Protein AF-A0A533W6L0-F1 (afdb_monomer_lite)

pLDDT: mean 90.24, std 9.94, range [37.12, 98.38]

Secondary structure (DSSP, 8-state):
----GGG----HHHHHHHHHH-S-EEEEEE-SSSPEEEEEE-EEEETTEEEE---S-SHHHHHHHH--EEEEEEEEEEEEE-GGGT-SS-GGG-EEEEEEEEEEEE------HHHHHHHHHHHHHHH-TT--S--HHHHHHHHHHHHH-HHHHHHHHHHTTEEE-TTS-EEES-----

Foldseek 3Di:
DPDDPVQDDPDPVVVQVVQLPAQWKWKWFAFPVRDIDIDIFQWHCDPNDIDTDDDPDDRRVVRLVVPQKMKMKDKDWDAWAQQCVPPNPDRVSTDTDMDMDMDIDGDDDDPDPQVVQVGVVRSCVSPVVVDPDDRPLQVVLVVQCVVPNDVRSVVVCVVSCWDQDPVRHIDRNDDPDD

Radius of gyration: 21.85 Å; chains: 1; bounding box: 46×29×72 Å

Sequence (178 aa):
MQLVKKYEIQSKQKIINFLNSQSAGRVASIDKDGCPQVIPMNFVYAHDAIYMHSHPFGEKLDNIRRNPNVGFEVDQHICFLPSYYFHPTDASQADTLYISVVIKGKAQIVDDSEEKAKALNALMEKYQKEGRYEAYRLKMAKNIIEREGLENARPVLAIMCVEVASDGSLKITEDPVM

Structure (mmCIF, N/CA/C/O backbone):
data_AF-A0A533W6L0-F1
#
_entry.id   AF-A0A533W6L0-F1
#
loop_
_atom_site.group_PDB
_atom_site.id
_atom_site.type_symbol
_atom_site.label_atom_id
_atom_site.label_alt_id
_atom_site.label_comp_id
_atom_site.label_asym_id
_atom_site.label_entity_id
_atom_site.label_seq_id
_atom_site.pdbx_PDB_ins_code
_atom_site.Cartn_x
_atom_site.Cartn_y
_atom_site.Cartn_z
_atom_site.occupancy
_atom_site.B_iso_or_equiv
_atom_site.auth_seq_id
_atom_site.auth_comp_id
_atom_site.auth_asym_id
_atom_site.auth_atom_id
_atom_site.pdbx_PDB_model_num
ATOM 1 N N . MET A 1 1 ? 3.630 -7.830 -19.883 1.00 49.72 1 MET A N 1
ATOM 2 C CA . MET A 1 1 ? 5.017 -8.019 -19.414 1.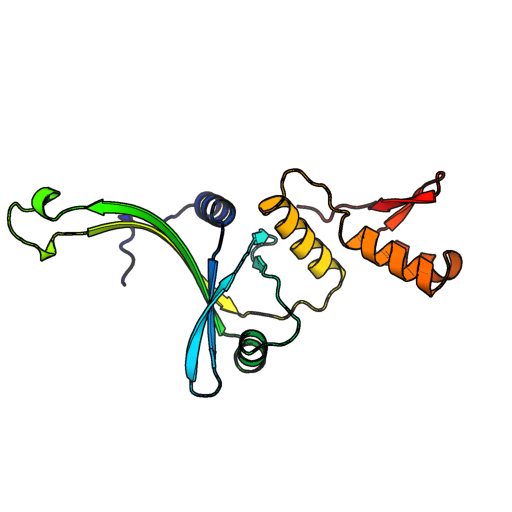00 49.72 1 MET A CA 1
ATOM 3 C C . MET A 1 1 ? 5.143 -9.424 -18.851 1.00 49.72 1 MET A C 1
ATOM 5 O O . MET A 1 1 ? 4.505 -9.719 -17.849 1.00 49.72 1 MET A O 1
ATOM 9 N N . GLN A 1 2 ? 5.865 -10.315 -19.529 1.00 53.81 2 GLN A N 1
ATOM 10 C CA . GLN A 1 2 ? 6.213 -11.613 -18.952 1.00 53.81 2 GLN A CA 1
ATOM 11 C C . GLN A 1 2 ? 7.419 -11.382 -18.040 1.00 53.81 2 GLN A C 1
ATOM 13 O O . GLN A 1 2 ? 8.466 -10.949 -18.515 1.00 53.81 2 GLN A O 1
ATOM 18 N N . LEU A 1 3 ? 7.263 -11.604 -16.733 1.00 65.88 3 LEU A N 1
ATOM 19 C CA . LEU A 1 3 ? 8.388 -11.526 -15.804 1.00 65.88 3 LEU A CA 1
ATOM 20 C C . LEU A 1 3 ? 9.356 -12.660 -16.146 1.00 65.88 3 LEU A C 1
ATOM 22 O O . LEU A 1 3 ? 9.026 -13.841 -16.037 1.00 65.88 3 LEU A O 1
ATOM 26 N N . VAL A 1 4 ? 10.547 -12.304 -16.617 1.00 80.31 4 VAL A N 1
ATOM 27 C CA . VAL A 1 4 ? 11.619 -13.279 -16.802 1.00 80.31 4 VAL A CA 1
ATOM 28 C C . VAL A 1 4 ? 12.128 -13.632 -15.407 1.00 80.31 4 VAL A C 1
ATOM 30 O O . VAL A 1 4 ? 12.557 -12.735 -14.687 1.00 80.31 4 VAL A O 1
ATOM 33 N N . LYS A 1 5 ? 12.121 -14.920 -15.031 1.00 81.00 5 LYS A N 1
ATOM 34 C CA . LYS A 1 5 ? 12.494 -15.397 -13.677 1.00 81.00 5 LYS A CA 1
ATOM 35 C C . LYS A 1 5 ? 13.793 -14.796 -13.123 1.00 81.00 5 LYS A C 1
ATOM 37 O O . LYS A 1 5 ? 13.930 -14.642 -11.916 1.00 81.00 5 LYS A O 1
ATOM 42 N N . LYS A 1 6 ? 14.746 -14.459 -13.998 1.00 86.94 6 LYS A N 1
ATOM 43 C CA . LYS A 1 6 ? 16.034 -13.854 -13.625 1.00 86.94 6 LYS A CA 1
ATOM 44 C C . LYS A 1 6 ? 15.916 -12.454 -12.997 1.00 86.94 6 LYS A C 1
ATOM 46 O O . LYS A 1 6 ? 16.841 -12.038 -12.316 1.00 86.94 6 LYS A O 1
ATOM 51 N N . TYR A 1 7 ? 14.809 -11.745 -13.227 1.00 86.50 7 TYR A N 1
ATOM 52 C CA . TYR A 1 7 ? 14.544 -10.399 -12.702 1.00 86.50 7 TYR A CA 1
ATOM 53 C C . TYR A 1 7 ? 13.486 -10.383 -11.588 1.00 86.50 7 TYR A C 1
ATOM 55 O O . TYR A 1 7 ? 13.093 -9.319 -11.120 1.00 86.50 7 TYR A O 1
ATOM 63 N N . GLU A 1 8 ? 13.002 -11.551 -11.162 1.00 91.25 8 GLU A N 1
ATOM 64 C CA . GLU A 1 8 ? 11.970 -11.657 -10.135 1.00 91.25 8 GLU A CA 1
ATOM 65 C C . GLU A 1 8 ? 12.578 -11.604 -8.725 1.00 91.25 8 GLU A C 1
ATOM 67 O O . GLU A 1 8 ? 13.546 -12.303 -8.412 1.00 91.25 8 GLU A O 1
ATOM 72 N N . ILE A 1 9 ? 11.984 -10.800 -7.840 1.00 92.06 9 ILE A N 1
ATOM 73 C CA . ILE A 1 9 ? 12.349 -10.786 -6.421 1.00 92.06 9 ILE A CA 1
ATOM 74 C C . ILE A 1 9 ? 11.734 -12.026 -5.762 1.00 92.06 9 ILE A C 1
ATOM 76 O O . ILE A 1 9 ? 10.556 -12.040 -5.432 1.00 92.06 9 ILE A O 1
ATOM 80 N N . GLN A 1 10 ? 12.533 -13.069 -5.538 1.00 90.62 10 GLN A N 1
ATOM 81 C CA . GLN A 1 10 ? 12.028 -14.340 -4.989 1.00 90.62 10 GLN A CA 1
ATOM 82 C C . GLN A 1 10 ? 11.818 -14.328 -3.465 1.00 90.62 10 GLN A C 1
ATOM 84 O O . GLN A 1 10 ? 11.085 -15.147 -2.918 1.00 90.62 10 GLN A O 1
ATOM 89 N N . SER A 1 11 ? 12.487 -13.424 -2.747 1.00 95.31 11 SER A N 1
ATOM 90 C CA . SER A 1 11 ? 12.431 -13.379 -1.283 1.00 95.31 11 SER A CA 1
ATOM 91 C C . SER A 1 11 ? 11.278 -12.500 -0.804 1.00 95.31 11 SER A C 1
ATOM 93 O O . SER A 1 11 ? 11.327 -11.283 -0.990 1.00 95.31 11 SER A O 1
ATOM 95 N N . LYS A 1 12 ? 10.304 -13.094 -0.094 1.00 93.31 12 LYS A N 1
ATOM 96 C CA . LYS A 1 12 ? 9.212 -12.358 0.577 1.00 93.31 12 LYS A CA 1
ATOM 97 C C . LYS A 1 12 ? 9.761 -11.236 1.464 1.00 93.31 12 LYS A C 1
ATOM 99 O O . LYS A 1 12 ? 9.278 -10.114 1.391 1.00 93.31 12 LYS A O 1
ATOM 104 N N . GLN A 1 13 ? 10.831 -11.492 2.220 1.00 95.12 13 GLN A N 1
ATOM 105 C CA . GLN A 1 13 ? 11.445 -10.469 3.070 1.00 95.12 13 GLN A CA 1
ATOM 106 C C . GLN A 1 13 ? 11.999 -9.286 2.264 1.00 95.12 13 GLN A C 1
ATOM 108 O O . GLN A 1 13 ? 11.829 -8.141 2.670 1.00 95.12 13 GLN A O 1
ATOM 113 N N . LYS A 1 14 ? 12.631 -9.530 1.106 1.00 95.94 14 LYS A N 1
ATOM 114 C CA . LYS A 1 14 ? 13.105 -8.439 0.235 1.00 95.94 14 LYS A CA 1
ATOM 115 C C . LYS A 1 14 ? 11.944 -7.617 -0.327 1.00 95.94 14 LYS A C 1
ATOM 117 O O . LYS A 1 14 ? 12.064 -6.399 -0.395 1.00 95.94 14 LYS A O 1
ATOM 122 N N . ILE A 1 15 ? 10.831 -8.266 -0.678 1.00 96.56 15 ILE A N 1
ATOM 123 C CA . ILE A 1 15 ? 9.602 -7.590 -1.118 1.00 96.56 15 ILE A CA 1
ATOM 124 C C . ILE A 1 15 ? 9.057 -6.697 0.003 1.00 96.56 15 ILE A C 1
ATOM 126 O O . ILE A 1 15 ? 8.801 -5.522 -0.234 1.00 96.56 15 ILE A O 1
ATOM 130 N N . ILE A 1 16 ? 8.939 -7.221 1.228 1.00 95.31 16 ILE A N 1
ATOM 131 C CA . ILE A 1 16 ? 8.454 -6.468 2.397 1.00 95.31 16 ILE A CA 1
ATOM 132 C C . ILE A 1 16 ? 9.369 -5.280 2.704 1.00 95.31 16 ILE A C 1
ATOM 134 O O . ILE A 1 16 ? 8.893 -4.163 2.891 1.00 95.31 16 ILE A O 1
ATOM 138 N N . ASN A 1 17 ? 10.686 -5.496 2.707 1.00 95.00 17 ASN A N 1
ATOM 139 C CA . ASN A 1 17 ? 11.655 -4.430 2.950 1.00 95.00 17 ASN A CA 1
ATOM 140 C C . ASN A 1 17 ? 11.540 -3.323 1.897 1.00 95.00 17 ASN A C 1
ATOM 142 O O . ASN A 1 17 ? 11.576 -2.147 2.248 1.00 95.00 17 ASN A O 1
ATOM 146 N N . PHE A 1 18 ? 11.361 -3.694 0.626 1.00 96.88 18 PHE A N 1
ATOM 147 C CA . PHE A 1 18 ? 11.146 -2.735 -0.451 1.00 96.88 18 PHE A CA 1
ATOM 148 C C . PHE A 1 18 ? 9.825 -1.976 -0.276 1.00 96.88 18 PHE A C 1
ATOM 150 O O . PHE A 1 18 ? 9.823 -0.753 -0.285 1.00 96.88 18 PHE A O 1
ATOM 157 N N . LEU A 1 19 ? 8.708 -2.668 -0.030 1.00 96.94 19 LEU A N 1
ATOM 158 C CA . LEU A 1 19 ? 7.407 -2.041 0.247 1.00 96.94 19 LEU A CA 1
ATOM 159 C C . LEU A 1 19 ? 7.501 -1.003 1.379 1.00 96.94 19 LEU A C 1
ATOM 161 O O . LEU A 1 19 ? 6.981 0.108 1.269 1.00 96.94 19 LEU A O 1
ATOM 165 N N . ASN A 1 20 ? 8.199 -1.340 2.461 1.00 91.62 20 ASN A N 1
ATOM 166 C CA . ASN A 1 20 ? 8.326 -0.458 3.616 1.00 91.62 20 ASN A CA 1
ATOM 167 C C . ASN A 1 20 ? 9.362 0.662 3.428 1.00 91.62 20 ASN A C 1
ATOM 169 O O . ASN A 1 20 ? 9.296 1.653 4.155 1.00 91.62 20 ASN A O 1
ATOM 173 N N . SER A 1 21 ? 10.258 0.572 2.437 1.00 94.00 21 SER A N 1
ATOM 174 C CA . SER A 1 21 ? 11.181 1.661 2.090 1.00 94.00 21 SER A CA 1
ATOM 175 C C . SER A 1 21 ? 10.568 2.719 1.172 1.00 94.00 21 SER A C 1
ATOM 177 O O . SER A 1 21 ? 11.075 3.838 1.133 1.00 94.00 21 SER A O 1
ATOM 179 N N . GLN A 1 22 ? 9.501 2.396 0.432 1.00 97.38 22 GLN A N 1
ATOM 180 C CA . GLN A 1 22 ? 8.894 3.336 -0.513 1.00 97.38 22 GLN A CA 1
ATOM 181 C C . GLN A 1 22 ? 7.886 4.276 0.157 1.00 97.38 22 GLN A C 1
ATOM 183 O O . GLN A 1 22 ? 7.092 3.871 1.011 1.00 97.38 22 GLN A O 1
ATOM 188 N N . SER A 1 23 ? 7.903 5.545 -0.253 1.00 93.69 23 SER A N 1
ATOM 189 C CA . SER A 1 23 ? 7.106 6.615 0.357 1.00 93.69 23 SER A CA 1
ATOM 190 C C . SER A 1 23 ? 5.640 6.596 -0.065 1.00 93.69 23 SER A C 1
ATOM 192 O O . SER A 1 23 ? 4.773 6.887 0.748 1.00 93.69 23 SER A O 1
ATOM 194 N N . ALA A 1 24 ? 5.324 6.223 -1.297 1.00 96.50 24 ALA A N 1
ATOM 195 C CA . ALA A 1 24 ? 3.955 6.156 -1.788 1.00 96.50 24 ALA A CA 1
ATOM 196 C C . ALA A 1 24 ? 3.795 4.944 -2.696 1.00 96.50 24 ALA A C 1
ATOM 198 O O . ALA A 1 24 ? 4.757 4.508 -3.315 1.00 96.50 24 ALA A O 1
ATOM 199 N N . GLY A 1 25 ? 2.583 4.407 -2.763 1.00 97.88 25 GLY A N 1
ATOM 200 C CA . GLY A 1 25 ? 2.211 3.352 -3.696 1.00 97.88 25 GLY A CA 1
ATOM 201 C C . GLY A 1 25 ? 0.946 3.743 -4.444 1.00 97.88 25 GLY A C 1
ATOM 202 O O . GLY A 1 25 ? 0.244 4.672 -4.048 1.00 97.88 25 GLY A O 1
ATOM 203 N N . ARG A 1 26 ? 0.653 3.059 -5.542 1.00 98.31 26 ARG A N 1
ATOM 204 C CA . ARG A 1 26 ? -0.461 3.369 -6.436 1.00 98.31 26 ARG A CA 1
ATOM 205 C C . ARG A 1 26 ? -1.493 2.264 -6.352 1.00 98.31 26 ARG A C 1
ATOM 207 O O . ARG A 1 26 ? -1.197 1.113 -6.656 1.00 98.31 26 ARG A O 1
ATOM 214 N N . VAL A 1 27 ? -2.709 2.613 -5.948 1.00 98.00 27 VAL A N 1
ATOM 215 C CA . VAL A 1 27 ? -3.848 1.692 -5.991 1.00 98.00 27 VAL A CA 1
ATOM 216 C C . VAL A 1 27 ? -4.644 1.930 -7.264 1.00 98.00 27 VAL A C 1
ATOM 218 O O . VAL A 1 27 ? -5.024 3.060 -7.566 1.00 98.00 27 VAL A O 1
ATOM 221 N N . ALA A 1 28 ? -4.882 0.856 -8.005 1.00 98.31 28 ALA A N 1
ATOM 222 C CA . ALA A 1 28 ? -5.746 0.810 -9.166 1.00 98.31 28 ALA A CA 1
ATOM 223 C C . ALA A 1 28 ? -7.094 0.196 -8.768 1.00 98.31 28 ALA A C 1
ATOM 225 O O . ALA A 1 28 ? -7.145 -0.940 -8.296 1.00 98.31 28 ALA A O 1
ATOM 226 N N . SER A 1 29 ? -8.177 0.937 -8.979 1.00 97.88 29 SER A N 1
ATOM 227 C CA . SER A 1 29 ? -9.565 0.480 -8.825 1.00 97.88 29 SER A CA 1
ATOM 228 C C . SER A 1 29 ? -10.317 0.649 -10.145 1.00 97.88 29 SER A C 1
ATOM 230 O O . SER A 1 29 ? -9.820 1.330 -11.039 1.00 97.88 29 SER A O 1
ATOM 232 N N . ILE A 1 30 ? -11.484 0.022 -10.297 1.00 98.19 30 ILE A N 1
ATOM 233 C CA . ILE A 1 30 ? -12.282 0.111 -11.529 1.00 98.19 30 ILE A CA 1
ATOM 234 C C . ILE A 1 30 ? -13.521 0.970 -11.281 1.00 98.19 30 ILE A C 1
ATOM 236 O O . ILE A 1 30 ? -14.316 0.681 -10.378 1.00 98.19 30 ILE A O 1
ATOM 240 N N . ASP A 1 31 ? -13.689 2.018 -12.082 1.00 96.50 31 ASP A N 1
ATOM 241 C CA . ASP A 1 31 ? -14.829 2.922 -11.991 1.00 96.50 31 ASP A CA 1
ATOM 242 C C . ASP A 1 31 ? -16.142 2.274 -12.483 1.00 96.50 31 ASP A C 1
ATOM 244 O O . ASP A 1 31 ? -16.236 1.058 -12.683 1.00 96.50 31 ASP A O 1
ATOM 248 N N . LYS A 1 32 ? -17.225 3.054 -12.531 1.00 96.94 32 LYS A N 1
ATOM 249 C CA . LYS A 1 32 ? -18.559 2.550 -12.902 1.00 96.94 32 LYS A CA 1
ATOM 250 C C . LYS A 1 32 ? -18.683 2.232 -14.395 1.00 96.94 32 LYS A C 1
ATOM 252 O O . LYS A 1 32 ? -19.528 1.420 -14.755 1.00 96.94 32 LYS A O 1
ATOM 257 N N . ASP A 1 33 ? -17.842 2.851 -15.217 1.00 97.38 33 ASP A N 1
ATOM 258 C CA . ASP A 1 33 ? -17.835 2.733 -16.672 1.00 97.38 33 ASP A CA 1
ATOM 259 C C . ASP A 1 33 ? -16.788 1.698 -17.139 1.00 97.38 33 ASP A C 1
ATOM 261 O O . ASP A 1 33 ? -16.675 1.397 -18.326 1.00 97.38 33 ASP A O 1
ATOM 265 N N . GLY A 1 34 ? -16.052 1.098 -16.194 1.00 96.62 34 GLY A N 1
ATOM 266 C CA . GLY A 1 34 ? -15.031 0.084 -16.442 1.00 96.62 34 GLY A CA 1
ATOM 267 C C . GLY A 1 34 ? -13.626 0.656 -16.644 1.00 96.62 34 GLY A C 1
ATOM 268 O O . GLY A 1 34 ? -12.705 -0.105 -16.951 1.00 96.62 34 GLY A O 1
ATOM 269 N N . CYS A 1 35 ? -13.429 1.962 -16.457 1.00 97.38 35 CYS A N 1
ATOM 270 C CA . CYS A 1 35 ? -12.127 2.599 -16.587 1.00 97.38 35 CYS A CA 1
ATOM 271 C C . CYS A 1 35 ? -11.291 2.416 -15.306 1.00 97.38 35 CYS A C 1
ATOM 273 O O . CYS A 1 35 ? -11.809 2.493 -14.188 1.00 97.38 35 CYS A O 1
ATOM 275 N N . PRO A 1 36 ? -9.975 2.173 -15.435 1.00 96.88 36 PRO A N 1
ATOM 276 C CA . PRO A 1 36 ? -9.090 2.093 -14.286 1.00 96.88 36 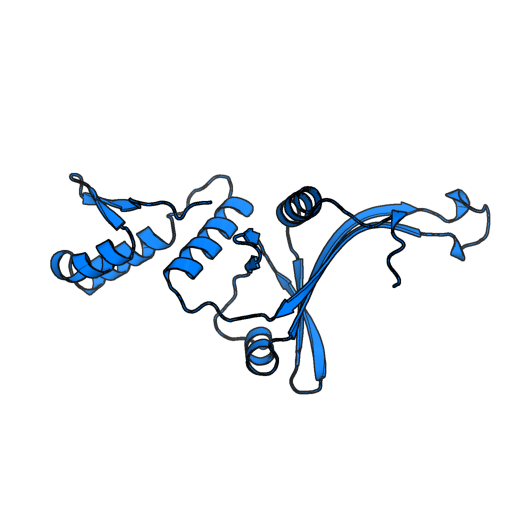PRO A CA 1
ATOM 277 C C . PRO A 1 36 ? -8.806 3.486 -13.714 1.00 96.88 36 PRO A C 1
ATOM 279 O O . PRO A 1 36 ? -8.311 4.372 -14.408 1.00 96.88 36 PRO A O 1
ATOM 282 N N . GLN A 1 37 ? -9.031 3.645 -12.414 1.00 96.75 37 GLN A N 1
ATOM 283 C CA . GLN A 1 37 ? -8.590 4.793 -11.634 1.00 96.75 37 GLN A CA 1
ATOM 284 C C . GLN A 1 37 ? -7.337 4.419 -10.839 1.00 96.75 37 GLN A C 1
ATOM 286 O O . GLN A 1 37 ? -7.390 3.510 -10.010 1.00 96.75 37 GLN A O 1
ATOM 291 N N . VAL A 1 38 ? -6.237 5.151 -11.043 1.00 97.88 38 VAL A N 1
ATOM 292 C CA . VAL A 1 38 ? -4.955 4.938 -10.351 1.00 97.88 38 VAL A CA 1
ATOM 293 C C . VAL A 1 38 ? -4.641 6.133 -9.455 1.00 97.88 38 VAL A C 1
ATOM 295 O O . VAL A 1 38 ? -4.498 7.249 -9.949 1.00 97.88 38 VAL A O 1
ATOM 298 N N . ILE A 1 39 ? -4.522 5.908 -8.144 1.00 96.31 39 ILE A N 1
ATOM 299 C CA . ILE A 1 39 ? -4.296 6.977 -7.158 1.00 96.31 39 ILE A CA 1
ATOM 300 C C . ILE A 1 39 ? -3.028 6.682 -6.345 1.00 96.31 39 ILE A C 1
ATOM 302 O O . ILE A 1 39 ? -2.945 5.606 -5.743 1.00 96.31 39 ILE A O 1
ATOM 306 N N . PRO A 1 40 ? -2.058 7.615 -6.277 1.00 96.88 40 PRO A N 1
ATOM 307 C CA . PRO A 1 40 ? -0.929 7.510 -5.363 1.00 96.88 40 PRO A CA 1
ATOM 308 C C . PRO A 1 40 ? -1.375 7.800 -3.925 1.00 96.88 40 PRO A C 1
ATOM 310 O O . PRO A 1 40 ? -2.080 8.774 -3.660 1.00 96.88 40 PRO A O 1
ATOM 313 N N . MET A 1 41 ? -0.957 6.959 -2.987 1.00 96.25 41 MET A N 1
ATOM 314 C CA . MET A 1 41 ? -1.317 7.057 -1.578 1.00 96.25 41 MET A CA 1
ATOM 315 C C . MET A 1 41 ? -0.165 6.631 -0.671 1.00 96.25 41 MET A C 1
ATOM 317 O O . MET A 1 41 ? 0.638 5.758 -1.012 1.00 96.25 41 MET A O 1
ATOM 321 N N . ASN A 1 42 ? -0.148 7.202 0.533 1.00 96.88 42 ASN A N 1
ATOM 322 C CA . ASN A 1 42 ? 0.606 6.628 1.638 1.00 96.88 42 ASN A CA 1
ATOM 323 C C . ASN A 1 42 ? 0.055 5.235 1.960 1.00 96.88 42 ASN A C 1
ATOM 325 O O . ASN A 1 42 ? -1.161 5.013 1.948 1.00 96.88 42 ASN A O 1
ATOM 329 N N . PHE A 1 43 ? 0.956 4.308 2.260 1.00 97.88 43 PHE A N 1
ATOM 330 C CA . PHE A 1 43 ? 0.621 2.921 2.539 1.00 97.88 43 PHE A CA 1
ATOM 331 C C . PHE A 1 43 ? 1.618 2.299 3.511 1.00 97.88 43 PHE A C 1
ATOM 333 O O . PHE A 1 43 ? 2.762 2.743 3.605 1.00 97.88 43 PHE A O 1
ATOM 340 N N . VAL A 1 44 ? 1.223 1.212 4.160 1.00 96.69 44 VAL A N 1
ATOM 341 C CA . VAL A 1 44 ? 2.125 0.344 4.924 1.00 96.69 44 VAL A CA 1
ATOM 342 C C . VAL A 1 44 ? 1.803 -1.113 4.614 1.00 96.69 44 VAL A C 1
ATOM 344 O O . VAL A 1 44 ? 0.637 -1.454 4.413 1.00 96.69 44 VAL A O 1
ATOM 347 N N . TYR A 1 45 ? 2.828 -1.962 4.539 1.00 96.56 45 TYR A N 1
ATOM 348 C CA . TYR A 1 45 ? 2.630 -3.408 4.547 1.00 96.56 45 TYR A CA 1
ATOM 349 C C . TYR A 1 45 ? 2.677 -3.893 5.996 1.00 96.56 45 TYR A C 1
ATOM 351 O O . TYR A 1 45 ? 3.726 -3.807 6.636 1.00 96.56 45 TYR A O 1
ATOM 359 N N . ALA A 1 46 ? 1.555 -4.392 6.505 1.00 92.12 46 ALA A N 1
ATOM 360 C CA . ALA A 1 46 ? 1.433 -4.955 7.847 1.0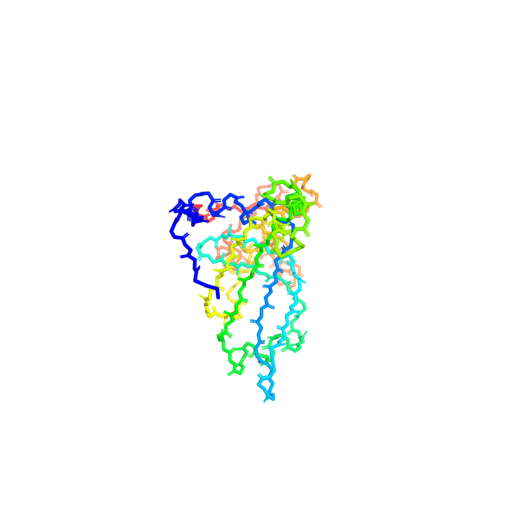0 92.12 46 ALA A CA 1
ATOM 361 C C . ALA A 1 46 ? 0.400 -6.089 7.827 1.00 92.12 46 ALA A C 1
ATOM 363 O O . ALA A 1 46 ? -0.499 -6.065 6.993 1.00 92.12 46 ALA A O 1
ATOM 364 N N . HIS A 1 47 ? 0.520 -7.078 8.717 1.00 88.94 47 HIS A N 1
ATOM 365 C CA . HIS A 1 47 ? -0.440 -8.192 8.835 1.00 88.94 47 HIS A CA 1
ATOM 366 C C . HIS A 1 47 ? -0.769 -8.881 7.491 1.00 88.94 47 HIS A C 1
ATOM 368 O O . HIS A 1 47 ? -1.919 -9.191 7.197 1.00 88.94 47 HIS A O 1
ATOM 374 N N . ASP A 1 48 ? 0.251 -9.072 6.644 1.00 91.56 48 ASP A N 1
ATOM 375 C CA . ASP A 1 48 ? 0.124 -9.636 5.292 1.00 91.56 48 ASP A CA 1
ATOM 376 C C . ASP A 1 48 ? -0.851 -8.893 4.346 1.00 91.56 48 ASP A C 1
ATOM 378 O O . ASP A 1 48 ? -1.298 -9.438 3.334 1.00 91.56 48 ASP A O 1
ATOM 382 N N . ALA A 1 49 ? -1.111 -7.612 4.617 1.00 96.00 49 ALA A N 1
ATOM 383 C CA . ALA A 1 49 ? -1.950 -6.734 3.812 1.00 96.00 49 ALA A CA 1
ATOM 384 C C . ALA A 1 49 ? -1.289 -5.369 3.549 1.00 96.00 49 ALA A C 1
ATOM 386 O O . ALA A 1 49 ? -0.388 -4.920 4.260 1.00 96.00 49 ALA A O 1
ATOM 387 N N . ILE A 1 50 ? -1.766 -4.687 2.504 1.00 97.69 50 ILE A N 1
ATOM 388 C CA . ILE A 1 50 ? -1.461 -3.274 2.261 1.00 97.69 50 ILE A CA 1
ATOM 389 C C . ILE A 1 50 ? -2.562 -2.439 2.905 1.00 97.69 50 ILE A C 1
ATOM 391 O O . ILE A 1 50 ? -3.712 -2.479 2.467 1.00 97.69 50 ILE A O 1
ATOM 395 N N . TYR A 1 51 ? -2.194 -1.641 3.901 1.00 97.19 51 TYR A N 1
ATOM 396 C CA . TYR A 1 51 ? -3.090 -0.681 4.528 1.00 97.19 51 TYR A CA 1
ATOM 397 C C . TYR A 1 51 ? -2.892 0.710 3.941 1.00 97.19 51 TYR A C 1
ATOM 399 O O . TYR A 1 51 ? -1.766 1.170 3.747 1.00 97.19 51 TYR A O 1
ATOM 407 N N . MET A 1 52 ? -4.005 1.396 3.693 1.00 96.19 52 MET A N 1
ATOM 408 C CA . MET A 1 52 ? -4.053 2.781 3.231 1.00 96.19 52 MET A CA 1
ATOM 409 C C . MET A 1 52 ? -5.117 3.537 4.013 1.00 96.19 52 MET A C 1
ATOM 411 O O . MET A 1 52 ? -6.154 2.974 4.362 1.00 96.19 52 MET A O 1
ATOM 415 N N . HIS A 1 53 ? -4.901 4.832 4.222 1.00 93.81 53 HIS A N 1
ATOM 416 C CA . HIS A 1 53 ? -5.874 5.701 4.872 1.00 93.81 53 HIS A CA 1
ATOM 417 C C . HIS A 1 53 ? -6.343 6.811 3.927 1.00 93.81 53 HIS A C 1
ATOM 419 O O . HIS A 1 53 ? -5.551 7.387 3.184 1.00 93.81 53 HIS A O 1
ATOM 425 N N . SER A 1 54 ? -7.640 7.117 3.945 1.00 90.62 54 SER A N 1
ATOM 426 C CA . SER A 1 54 ? -8.229 8.236 3.208 1.00 90.62 54 SER A CA 1
ATOM 427 C C . SER A 1 54 ? -9.454 8.792 3.916 1.00 90.62 54 SER A C 1
ATOM 429 O O . SER A 1 54 ? -9.973 8.195 4.858 1.00 90.62 54 SER A O 1
ATOM 431 N N . HIS A 1 55 ? -9.972 9.890 3.368 1.00 89.06 55 HIS A N 1
ATOM 432 C CA . HIS A 1 55 ? -11.315 10.368 3.663 1.00 89.06 55 HIS A CA 1
ATOM 433 C C . HIS A 1 55 ? -12.362 9.239 3.478 1.00 89.06 55 HIS A C 1
ATOM 435 O O . HIS A 1 55 ? -12.190 8.405 2.579 1.00 89.06 55 HIS A O 1
ATOM 441 N N . PRO A 1 56 ? -13.439 9.194 4.291 1.00 87.38 56 PRO A N 1
ATOM 442 C CA . PRO A 1 56 ? -14.477 8.148 4.238 1.00 87.38 56 PRO A CA 1
ATOM 443 C C . PRO A 1 56 ? -15.382 8.194 2.995 1.00 87.38 56 PRO A C 1
ATOM 445 O O . PRO A 1 56 ? -16.196 7.294 2.779 1.00 87.38 56 PRO A O 1
ATOM 448 N N . PHE A 1 57 ? -15.229 9.226 2.165 1.00 89.38 57 PHE A N 1
ATOM 449 C CA . PHE A 1 57 ? -15.963 9.416 0.918 1.00 89.38 57 PHE A CA 1
ATOM 450 C C . PHE A 1 57 ? -14.987 9.699 -0.218 1.00 89.38 57 PHE A C 1
ATOM 452 O O . PHE A 1 57 ? -13.973 10.369 -0.007 1.00 89.38 57 PHE A O 1
ATOM 459 N N . GLY A 1 58 ? -15.313 9.210 -1.411 1.00 92.25 58 GLY A N 1
ATOM 460 C CA . GLY A 1 58 ? -14.535 9.429 -2.621 1.00 92.25 58 GLY A CA 1
ATOM 461 C C . GLY A 1 58 ? -14.669 8.269 -3.598 1.00 92.25 58 GLY A C 1
ATOM 462 O O . GLY A 1 58 ? -14.952 7.137 -3.203 1.00 92.25 58 GLY A O 1
ATOM 463 N N . GLU A 1 59 ? -14.391 8.560 -4.865 1.00 94.50 59 GLU A N 1
ATOM 464 C CA . GLU A 1 59 ? -14.571 7.639 -5.988 1.00 94.50 59 GLU A CA 1
ATOM 465 C C . GLU A 1 59 ? -13.893 6.281 -5.765 1.00 94.50 59 GLU A C 1
ATOM 467 O O . GLU A 1 59 ? -14.518 5.248 -5.965 1.00 94.50 59 GLU A O 1
ATOM 472 N N . LYS A 1 60 ? -12.668 6.256 -5.220 1.00 94.56 60 LYS A N 1
ATOM 473 C CA . LYS A 1 60 ? -11.962 5.015 -4.855 1.00 94.56 60 LYS A CA 1
ATOM 474 C C . LYS A 1 60 ? -12.811 4.078 -3.990 1.00 94.56 60 LYS A C 1
ATOM 476 O O . LYS A 1 60 ? -12.814 2.871 -4.209 1.00 94.56 60 LYS A O 1
ATOM 481 N N . LEU A 1 61 ? -13.492 4.610 -2.974 1.00 95.31 61 LEU A N 1
ATOM 482 C CA . LEU A 1 61 ? -14.304 3.790 -2.073 1.00 95.31 61 LEU A CA 1
ATOM 483 C C . LEU A 1 61 ? -15.569 3.301 -2.773 1.00 95.31 61 LEU A C 1
ATOM 485 O O . LEU A 1 61 ? -15.952 2.150 -2.589 1.00 95.31 61 LEU A O 1
ATOM 489 N N . ASP A 1 62 ? -16.175 4.131 -3.618 1.00 96.62 62 ASP A N 1
ATOM 490 C CA . ASP A 1 62 ? -17.324 3.726 -4.432 1.00 96.62 62 ASP A CA 1
ATOM 491 C C . ASP A 1 62 ? -16.930 2.655 -5.457 1.00 96.62 62 ASP A C 1
ATOM 493 O O . ASP A 1 62 ? -17.690 1.717 -5.709 1.00 96.62 62 ASP A O 1
ATOM 497 N N . ASN A 1 63 ? -15.710 2.743 -5.988 1.00 97.25 63 ASN A N 1
ATOM 498 C CA . ASN A 1 63 ? -15.105 1.744 -6.857 1.00 97.25 63 ASN A CA 1
ATOM 499 C C . ASN A 1 63 ? -14.903 0.420 -6.131 1.00 97.25 63 ASN A C 1
ATOM 501 O O . ASN A 1 63 ? -15.396 -0.600 -6.603 1.00 97.25 63 ASN A O 1
ATOM 505 N N . ILE A 1 64 ? -14.281 0.439 -4.950 1.00 96.75 64 ILE A N 1
ATOM 506 C CA . ILE A 1 64 ? -14.045 -0.762 -4.133 1.00 96.75 64 ILE A CA 1
ATOM 507 C C . ILE A 1 64 ? -15.361 -1.427 -3.706 1.00 96.75 64 ILE A C 1
ATOM 509 O O . ILE A 1 64 ? -15.472 -2.650 -3.765 1.00 96.75 64 ILE A O 1
ATOM 513 N N . ARG A 1 65 ? -16.377 -0.643 -3.313 1.00 96.19 65 ARG A N 1
ATOM 514 C CA . ARG A 1 65 ? -17.703 -1.168 -2.928 1.00 96.19 65 ARG A CA 1
ATOM 515 C C . ARG A 1 65 ? -18.388 -1.910 -4.074 1.00 96.19 65 ARG A C 1
ATOM 517 O O . ARG A 1 65 ? -19.048 -2.916 -3.838 1.00 96.19 65 ARG A O 1
ATOM 524 N N . ARG A 1 66 ? -18.245 -1.416 -5.306 1.00 97.00 66 ARG A N 1
ATOM 525 C CA . ARG A 1 66 ? -18.826 -2.034 -6.507 1.00 97.00 66 ARG A CA 1
ATOM 526 C C . ARG A 1 66 ? -17.991 -3.204 -7.020 1.00 97.00 66 ARG A C 1
ATOM 528 O O . ARG A 1 66 ? -18.548 -4.213 -7.441 1.00 97.00 66 ARG A O 1
ATOM 535 N N . ASN A 1 67 ? -16.669 -3.062 -7.021 1.00 97.50 67 ASN A N 1
ATOM 536 C CA . ASN A 1 67 ? -15.725 -4.061 -7.492 1.00 97.50 67 ASN A CA 1
ATOM 537 C C . ASN A 1 67 ? -14.494 -4.088 -6.570 1.00 97.50 67 ASN A C 1
ATOM 539 O O . ASN A 1 67 ? -13.632 -3.214 -6.673 1.00 97.50 67 ASN A O 1
ATOM 543 N N . PRO A 1 68 ? -14.361 -5.109 -5.706 1.00 97.56 68 PRO A N 1
ATOM 544 C CA . PRO A 1 68 ? -13.254 -5.170 -4.763 1.00 97.56 68 PRO A CA 1
ATOM 545 C C . PRO A 1 68 ? -11.924 -5.527 -5.433 1.00 97.56 68 PRO A C 1
ATOM 547 O O . PRO A 1 68 ? -10.891 -5.438 -4.777 1.00 97.56 68 PRO A O 1
ATOM 550 N N . ASN A 1 69 ? -11.908 -5.956 -6.700 1.00 98.19 69 ASN A N 1
ATOM 551 C CA . ASN A 1 69 ? -10.666 -6.312 -7.379 1.00 98.19 69 ASN A CA 1
ATOM 552 C C . ASN A 1 69 ? -9.829 -5.055 -7.632 1.00 98.19 69 ASN A C 1
ATOM 554 O O . ASN A 1 69 ? -10.238 -4.162 -8.375 1.00 98.19 69 ASN A O 1
ATOM 558 N N . VAL A 1 70 ? -8.638 -5.021 -7.038 1.00 98.19 70 VAL A N 1
ATOM 559 C CA . VAL A 1 70 ? -7.703 -3.902 -7.140 1.00 98.19 70 VAL A CA 1
ATOM 560 C C . VAL A 1 70 ? -6.317 -4.375 -7.560 1.00 98.19 70 VAL A C 1
ATOM 562 O O . VAL A 1 70 ? -5.903 -5.511 -7.303 1.00 98.19 70 VAL A O 1
ATOM 565 N N . GLY A 1 71 ? -5.588 -3.470 -8.202 1.00 98.19 71 GLY A N 1
ATOM 566 C CA . GLY A 1 71 ? -4.142 -3.559 -8.349 1.00 98.19 71 GLY A CA 1
ATOM 567 C C . GLY A 1 71 ? -3.464 -2.640 -7.342 1.00 98.19 71 GLY A C 1
ATOM 568 O O . GLY A 1 71 ? -3.977 -1.569 -7.035 1.00 98.19 71 GLY A O 1
ATOM 569 N N . PHE A 1 72 ? -2.304 -3.036 -6.848 1.00 98.38 72 PHE A N 1
ATOM 570 C CA . PHE A 1 72 ? -1.403 -2.160 -6.122 1.00 98.38 72 PHE A CA 1
ATOM 571 C C . PHE A 1 72 ? -0.020 -2.243 -6.747 1.00 98.38 72 PHE A C 1
ATOM 573 O O . PHE A 1 72 ? 0.434 -3.320 -7.131 1.00 98.38 72 PHE A O 1
ATOM 580 N N . GLU A 1 73 ? 0.639 -1.106 -6.862 1.00 98.06 73 GLU A N 1
ATOM 581 C CA . GLU A 1 73 ? 1.951 -0.996 -7.467 1.00 98.06 73 GLU A CA 1
ATOM 582 C C . GLU A 1 73 ? 2.818 -0.059 -6.632 1.00 98.06 73 GLU A C 1
ATOM 584 O O . GLU A 1 73 ? 2.346 0.946 -6.097 1.00 98.06 73 GLU A O 1
ATOM 589 N N . VAL A 1 74 ? 4.091 -0.411 -6.504 1.00 98.12 74 VAL A N 1
ATOM 590 C CA . VAL A 1 74 ? 5.104 0.524 -6.044 1.00 98.12 74 VAL A CA 1
ATOM 591 C C . VAL A 1 74 ? 6.416 0.274 -6.767 1.00 98.12 74 VAL A C 1
ATOM 593 O O . VAL A 1 74 ? 6.817 -0.880 -6.944 1.00 98.12 74 VAL A O 1
ATOM 596 N N . ASP A 1 75 ? 7.099 1.353 -7.126 1.00 97.06 75 ASP A N 1
ATOM 597 C CA . ASP A 1 75 ? 8.357 1.324 -7.850 1.00 97.06 75 ASP A CA 1
ATOM 598 C C . ASP A 1 75 ? 9.408 2.251 -7.242 1.00 97.06 75 ASP A C 1
ATOM 600 O O . ASP A 1 75 ? 9.125 3.146 -6.446 1.00 97.06 75 ASP A O 1
ATOM 604 N N . GLN A 1 76 ? 10.645 2.012 -7.660 1.00 96.62 76 GLN A N 1
ATOM 605 C CA . GLN A 1 76 ? 11.769 2.902 -7.473 1.00 96.62 76 GLN A CA 1
ATOM 606 C C . GLN A 1 76 ? 12.558 2.966 -8.778 1.00 96.62 76 GLN A C 1
ATOM 608 O O . GLN A 1 76 ? 13.157 1.974 -9.205 1.00 96.62 76 GLN A O 1
ATOM 613 N N . HIS A 1 77 ? 12.608 4.153 -9.375 1.00 95.12 77 HIS A N 1
ATOM 614 C CA . HIS A 1 77 ? 13.536 4.456 -10.456 1.00 95.12 77 HIS A CA 1
ATOM 615 C C . HIS A 1 77 ? 14.980 4.447 -9.932 1.00 95.12 77 HIS A C 1
ATOM 617 O O . HIS A 1 77 ? 15.295 5.123 -8.950 1.00 95.12 77 HIS A O 1
ATOM 623 N N . ILE A 1 78 ? 15.863 3.704 -10.600 1.00 94.62 78 ILE A N 1
ATOM 624 C CA . ILE A 1 78 ? 17.292 3.648 -10.275 1.00 94.62 78 ILE A CA 1
ATOM 625 C C . ILE A 1 78 ? 18.064 4.571 -11.215 1.00 94.62 78 ILE A C 1
ATOM 627 O O . ILE A 1 78 ? 18.662 5.546 -10.764 1.00 94.62 78 ILE A O 1
ATOM 631 N N . CYS A 1 79 ? 18.027 4.302 -12.520 1.00 94.69 79 CYS A N 1
ATOM 632 C CA . CYS A 1 79 ? 18.629 5.167 -13.528 1.00 94.69 79 CYS A CA 1
ATOM 633 C C . CYS A 1 79 ? 18.123 4.852 -14.940 1.00 94.69 79 CYS A C 1
ATOM 635 O O . CYS A 1 79 ? 17.707 3.732 -15.239 1.00 94.69 79 CYS A O 1
ATOM 637 N N . PHE A 1 80 ? 18.240 5.841 -15.823 1.00 94.56 80 PHE A N 1
ATOM 638 C CA . PHE A 1 80 ? 18.132 5.643 -17.262 1.00 94.56 80 PHE A CA 1
ATOM 639 C C . PHE A 1 80 ? 19.425 5.013 -17.795 1.00 94.56 80 PHE A C 1
ATOM 641 O O . PHE A 1 80 ? 20.522 5.450 -17.436 1.00 94.56 80 PHE A O 1
ATOM 648 N N . LEU A 1 81 ? 19.294 4.013 -18.661 1.00 94.00 81 LEU A N 1
ATOM 649 C CA . LEU A 1 81 ? 20.390 3.391 -19.393 1.00 94.00 81 LEU A CA 1
ATOM 650 C C . LEU A 1 81 ? 20.343 3.860 -20.849 1.00 94.00 81 LEU A C 1
ATOM 652 O O . LEU A 1 81 ? 19.486 3.415 -21.614 1.00 94.00 81 LEU A O 1
ATOM 656 N N . PRO A 1 82 ? 21.260 4.749 -21.262 1.00 94.94 82 PRO A N 1
ATOM 657 C CA . PRO A 1 82 ? 21.359 5.157 -22.653 1.00 94.94 82 PRO A CA 1
ATOM 658 C C . PRO A 1 82 ? 21.678 3.971 -23.563 1.00 94.94 82 PRO A C 1
ATOM 660 O O . PRO A 1 82 ? 22.448 3.083 -23.192 1.00 94.94 82 PRO A O 1
ATOM 663 N N . SER A 1 83 ? 21.158 4.003 -24.790 1.00 95.62 83 SER A N 1
ATOM 664 C CA . SER A 1 83 ? 21.334 2.911 -25.753 1.00 95.62 83 SER A CA 1
ATOM 665 C C . SER A 1 83 ? 22.795 2.557 -26.026 1.00 95.62 83 SER A C 1
ATOM 667 O O . SER A 1 83 ? 23.108 1.379 -26.175 1.00 95.62 83 SER A O 1
ATOM 669 N N . TYR A 1 84 ? 23.703 3.541 -26.014 1.00 92.50 84 TYR A N 1
ATOM 670 C CA . TYR A 1 84 ? 25.138 3.342 -26.254 1.00 92.50 84 TYR A CA 1
ATOM 671 C C . TYR A 1 84 ? 25.828 2.421 -25.242 1.00 92.50 84 TYR A C 1
ATOM 673 O O . TYR A 1 84 ? 26.947 1.984 -25.498 1.00 92.50 84 TYR A O 1
ATOM 681 N N . TYR A 1 85 ? 25.184 2.109 -24.113 1.00 91.12 85 TYR A N 1
ATOM 682 C CA . TYR A 1 85 ? 25.673 1.092 -23.187 1.00 91.12 85 TYR A CA 1
ATOM 683 C C . TYR A 1 85 ? 25.642 -0.316 -23.809 1.00 91.12 85 TYR A C 1
ATOM 685 O O . TYR A 1 85 ? 26.510 -1.136 -23.517 1.00 91.12 85 TYR A O 1
ATOM 693 N N . PHE A 1 86 ? 24.677 -0.585 -24.696 1.00 92.19 86 PHE A N 1
ATOM 694 C CA . PHE A 1 86 ? 24.508 -1.872 -25.379 1.00 92.19 86 PHE A CA 1
ATOM 695 C C . PHE A 1 86 ? 24.785 -1.796 -26.887 1.00 92.19 86 PHE A C 1
ATOM 697 O O . PHE A 1 86 ? 25.276 -2.764 -27.465 1.00 92.19 86 PHE A O 1
ATOM 704 N N . HIS A 1 87 ? 24.489 -0.663 -27.536 1.00 93.94 87 HIS A N 1
ATOM 705 C CA . HIS A 1 87 ? 24.713 -0.459 -28.967 1.00 93.94 87 HIS A CA 1
ATOM 706 C C . HIS A 1 87 ? 24.970 1.019 -29.320 1.00 93.94 87 HIS A C 1
ATOM 708 O O . HIS A 1 87 ? 24.162 1.875 -28.959 1.00 93.94 87 HIS A O 1
ATOM 714 N N . PRO A 1 88 ? 26.022 1.354 -30.095 1.00 92.38 88 PRO A N 1
ATOM 715 C CA . PRO A 1 88 ? 26.464 2.740 -30.304 1.00 92.38 88 PRO A CA 1
ATOM 716 C C . PRO A 1 88 ? 25.431 3.661 -30.974 1.00 92.38 88 PRO A C 1
ATOM 718 O O . PRO A 1 88 ? 25.518 4.876 -30.815 1.00 92.38 88 PRO A O 1
ATOM 721 N N . THR A 1 89 ? 24.474 3.115 -31.733 1.00 93.94 89 THR A N 1
ATOM 722 C CA . THR A 1 89 ? 23.518 3.909 -32.533 1.00 93.94 89 THR A CA 1
ATOM 723 C C . THR A 1 89 ? 22.066 3.421 -32.493 1.00 93.94 89 THR A C 1
ATOM 725 O O . THR A 1 89 ? 21.201 4.074 -33.071 1.00 93.94 89 THR A O 1
ATOM 728 N N . ASP A 1 90 ? 21.762 2.297 -31.834 1.00 94.31 90 ASP A N 1
ATOM 729 C CA . ASP A 1 90 ? 20.409 1.714 -31.879 1.00 94.31 90 ASP A CA 1
ATOM 730 C C . ASP A 1 90 ? 19.593 2.223 -30.693 1.00 94.31 90 ASP A C 1
ATOM 732 O O . ASP A 1 90 ? 19.734 1.740 -29.573 1.00 94.31 90 ASP A O 1
ATOM 736 N N . ALA A 1 91 ? 18.734 3.211 -30.938 1.00 92.44 91 ALA A N 1
ATOM 737 C CA . ALA A 1 91 ? 17.909 3.833 -29.906 1.00 92.44 91 ALA A CA 1
ATOM 738 C C . ALA A 1 91 ? 16.962 2.850 -29.192 1.00 92.44 91 ALA A C 1
ATOM 740 O O . ALA A 1 91 ? 16.570 3.122 -28.059 1.00 92.44 91 ALA A O 1
ATOM 741 N N . SER A 1 92 ? 16.625 1.707 -29.805 1.00 92.62 92 SER A N 1
ATOM 742 C CA . SER A 1 92 ? 15.748 0.704 -29.185 1.00 92.62 92 SER A CA 1
ATOM 743 C C . SER A 1 92 ? 16.389 -0.021 -27.997 1.00 92.62 92 SER A C 1
ATOM 745 O O . SER A 1 92 ? 15.680 -0.653 -27.219 1.00 92.62 92 SER A O 1
ATOM 747 N N . GLN A 1 93 ? 17.711 0.103 -27.831 1.00 92.94 93 GLN A N 1
ATOM 748 C CA . GLN A 1 93 ? 18.460 -0.479 -26.715 1.00 92.94 93 GLN A CA 1
ATOM 749 C C . GLN A 1 93 ? 18.510 0.423 -25.474 1.00 92.94 93 GLN A C 1
ATOM 751 O O . GLN A 1 93 ? 19.147 0.063 -24.485 1.00 92.94 93 GLN A O 1
ATOM 756 N N . ALA A 1 94 ? 17.911 1.618 -25.516 1.00 92.94 94 ALA A N 1
ATOM 757 C CA . ALA A 1 94 ? 17.771 2.433 -24.316 1.00 92.94 94 ALA A CA 1
ATOM 758 C C . ALA A 1 94 ? 16.794 1.759 -23.344 1.00 92.94 94 ALA A C 1
ATOM 760 O O . ALA A 1 94 ? 15.738 1.277 -23.751 1.00 92.94 94 ALA A O 1
ATOM 761 N N . ASP A 1 95 ? 17.137 1.747 -22.061 1.00 92.38 95 ASP A N 1
ATOM 762 C CA . ASP A 1 95 ? 16.361 1.060 -21.030 1.00 92.38 95 ASP A CA 1
ATOM 763 C C . ASP A 1 95 ? 16.324 1.889 -19.739 1.00 92.38 95 ASP A C 1
ATOM 765 O O . ASP A 1 95 ? 16.907 2.969 -19.638 1.00 92.38 95 ASP A O 1
ATOM 769 N N . THR A 1 96 ? 15.610 1.416 -18.728 1.00 92.69 96 THR A N 1
ATOM 770 C CA . THR A 1 96 ? 15.562 2.018 -17.398 1.00 92.69 96 THR A CA 1
ATOM 771 C C . THR A 1 96 ? 15.698 0.927 -16.355 1.00 92.69 96 THR A C 1
ATOM 773 O O . THR A 1 96 ? 14.925 -0.027 -16.321 1.00 92.69 96 THR A O 1
ATOM 776 N N . LEU A 1 97 ? 16.667 1.089 -15.458 1.00 92.25 97 LEU A N 1
ATOM 777 C CA . LEU A 1 97 ? 16.759 0.257 -14.270 1.00 92.25 97 LEU A CA 1
ATOM 778 C C . LEU A 1 97 ? 15.747 0.760 -13.248 1.00 92.25 97 LEU A C 1
ATOM 780 O O . LEU A 1 97 ? 15.786 1.915 -12.821 1.00 92.25 97 LEU A O 1
ATOM 784 N N . TYR A 1 98 ? 14.854 -0.130 -12.840 1.00 94.50 98 TYR A N 1
ATOM 785 C CA . TYR A 1 98 ? 13.890 0.113 -11.781 1.00 94.50 98 TYR A CA 1
ATOM 786 C C . TYR A 1 98 ? 13.673 -1.162 -10.969 1.00 94.50 98 TYR A C 1
ATOM 788 O O . TYR A 1 98 ? 13.996 -2.272 -11.397 1.00 94.50 98 TYR A O 1
ATOM 796 N N . ILE A 1 99 ? 13.120 -0.988 -9.777 1.00 95.50 99 ILE A N 1
ATOM 797 C CA . ILE A 1 99 ? 12.613 -2.075 -8.943 1.00 95.50 99 ILE A CA 1
ATOM 798 C C . ILE A 1 99 ? 11.125 -1.815 -8.767 1.00 95.50 99 ILE A C 1
ATOM 800 O O . ILE A 1 99 ? 10.747 -0.678 -8.507 1.00 95.50 99 ILE A O 1
ATOM 804 N N . SER A 1 100 ? 10.281 -2.836 -8.902 1.00 96.12 100 SER A N 1
ATOM 805 C CA . SER A 1 100 ? 8.839 -2.690 -8.687 1.00 96.12 100 SER A CA 1
ATOM 806 C C . SER A 1 100 ? 8.235 -3.905 -8.000 1.00 96.12 100 SER A C 1
ATOM 808 O O . SER A 1 100 ? 8.658 -5.037 -8.249 1.00 96.12 100 SER A O 1
ATOM 810 N N . VAL A 1 101 ? 7.188 -3.678 -7.214 1.00 96.94 101 VAL A N 1
ATOM 811 C CA . VAL A 1 101 ? 6.312 -4.713 -6.664 1.00 96.94 101 VAL A CA 1
ATOM 812 C C . VAL A 1 101 ? 4.897 -4.443 -7.160 1.00 96.94 101 VAL A C 1
ATOM 814 O O . VAL A 1 101 ? 4.353 -3.365 -6.944 1.00 96.94 101 VAL A O 1
ATOM 817 N N . VAL A 1 102 ? 4.299 -5.440 -7.814 1.00 96.25 102 VAL A N 1
ATOM 818 C CA . VAL A 1 102 ? 2.916 -5.387 -8.301 1.00 96.25 102 VAL A CA 1
ATOM 819 C C . VAL A 1 102 ? 2.106 -6.453 -7.577 1.00 96.25 102 VAL A C 1
ATOM 821 O O . VAL A 1 102 ? 2.431 -7.637 -7.635 1.00 96.25 102 VAL A O 1
ATOM 824 N N . ILE A 1 103 ? 1.034 -6.033 -6.917 1.00 96.25 103 ILE A N 1
ATOM 825 C CA . ILE A 1 103 ? 0.129 -6.883 -6.149 1.00 96.25 103 ILE A CA 1
ATOM 826 C C . ILE A 1 103 ? -1.246 -6.819 -6.807 1.00 96.25 103 ILE A C 1
ATOM 828 O O . ILE A 1 103 ? -1.741 -5.753 -7.164 1.00 96.25 103 ILE A O 1
ATOM 832 N N . LYS A 1 104 ? -1.882 -7.976 -6.968 1.00 96.88 104 LYS A N 1
ATOM 833 C CA . LYS A 1 104 ? -3.287 -8.082 -7.366 1.00 96.88 104 LYS A CA 1
ATOM 834 C C . LYS A 1 104 ? -4.041 -8.706 -6.210 1.00 96.88 104 LYS A C 1
ATOM 836 O O . LYS A 1 104 ? -3.585 -9.706 -5.663 1.00 96.88 104 LYS A O 1
ATOM 841 N N . GLY A 1 105 ? -5.175 -8.130 -5.845 1.00 96.88 105 GLY A N 1
ATOM 842 C CA . GLY A 1 105 ? -5.917 -8.603 -4.688 1.00 96.88 105 GLY A CA 1
ATOM 843 C C . GLY A 1 105 ? -7.313 -8.019 -4.605 1.00 96.88 105 GLY A C 1
ATOM 844 O O . GLY A 1 105 ? -7.823 -7.429 -5.559 1.00 96.88 105 GLY A O 1
ATOM 845 N N . LYS A 1 106 ? -7.926 -8.209 -3.439 1.00 97.88 106 LYS A N 1
ATOM 846 C CA . LYS A 1 106 ? -9.221 -7.630 -3.104 1.00 97.88 106 LYS A CA 1
ATOM 847 C C . LYS A 1 106 ? -9.036 -6.561 -2.037 1.00 97.88 106 LYS A C 1
ATOM 849 O O . LYS A 1 106 ? -8.388 -6.821 -1.029 1.00 97.88 106 LYS A O 1
ATOM 854 N N . ALA A 1 107 ? -9.601 -5.383 -2.262 1.00 97.06 107 ALA A N 1
ATOM 855 C CA . ALA A 1 107 ? -9.679 -4.336 -1.259 1.00 97.06 107 ALA A CA 1
ATOM 856 C C . ALA A 1 107 ? -10.940 -4.509 -0.412 1.00 97.06 107 ALA A C 1
ATOM 858 O O . ALA A 1 107 ? -12.005 -4.859 -0.922 1.00 97.06 107 ALA A O 1
ATOM 859 N N . GLN A 1 108 ? -10.814 -4.203 0.875 1.00 95.38 108 GLN A N 1
ATOM 860 C CA . GLN A 1 108 ? -11.913 -4.175 1.827 1.00 95.38 108 GLN A CA 1
ATOM 861 C C . GLN A 1 108 ? -11.828 -2.890 2.652 1.00 95.38 108 GLN A C 1
ATOM 863 O O . GLN A 1 108 ? -10.741 -2.422 2.990 1.00 95.38 108 GLN A O 1
ATOM 868 N N . ILE A 1 109 ? -12.988 -2.313 2.963 1.00 95.31 109 ILE A N 1
ATOM 869 C CA . ILE A 1 109 ? -13.083 -1.222 3.929 1.00 95.31 109 ILE A CA 1
ATOM 870 C C . ILE A 1 109 ? -12.997 -1.853 5.318 1.00 95.31 109 ILE A C 1
ATOM 872 O O . ILE A 1 109 ? -13.813 -2.703 5.666 1.00 95.31 109 ILE A O 1
ATOM 876 N N . VAL A 1 110 ? -11.981 -1.466 6.085 1.00 94.25 110 VAL A N 1
ATOM 877 C CA . VAL A 1 110 ? -11.820 -1.925 7.465 1.00 94.25 110 VAL A CA 1
ATOM 878 C C . VAL A 1 110 ? -12.840 -1.189 8.320 1.00 94.25 110 VAL A C 1
ATOM 880 O O . VAL A 1 110 ? -12.804 0.041 8.374 1.00 94.25 110 VAL A O 1
ATOM 883 N N . ASP A 1 111 ? -13.731 -1.925 8.981 1.00 89.25 111 ASP A N 1
ATOM 884 C CA . ASP A 1 111 ? -14.716 -1.372 9.915 1.00 89.25 111 ASP A CA 1
ATOM 885 C C . ASP A 1 111 ? -14.346 -1.611 11.379 1.00 89.25 111 ASP A C 1
ATOM 887 O O . ASP A 1 111 ? -14.634 -0.747 12.215 1.00 89.25 111 ASP A O 1
ATOM 891 N N . ASP A 1 112 ? -13.637 -2.706 11.657 1.00 90.56 112 ASP A N 1
ATOM 892 C CA . ASP A 1 112 ? -13.166 -3.072 12.986 1.00 90.56 112 ASP A CA 1
ATOM 893 C C . ASP A 1 112 ? -12.240 -1.999 13.582 1.00 90.56 112 ASP A C 1
ATOM 895 O O . ASP A 1 112 ? -11.295 -1.517 12.949 1.00 90.56 112 ASP A O 1
ATOM 899 N N . SER A 1 113 ? -12.542 -1.592 14.814 1.00 85.25 113 SER A N 1
ATOM 900 C CA . SER A 1 113 ? -11.815 -0.519 15.498 1.00 85.25 113 SER A CA 1
ATOM 901 C C . SER A 1 113 ? -10.399 -0.941 15.879 1.00 85.25 113 SER A C 1
ATOM 903 O O . SER A 1 113 ? -9.491 -0.105 15.892 1.00 85.25 113 SER A O 1
ATOM 905 N N . GLU A 1 114 ? -10.197 -2.223 16.183 1.00 85.75 114 GLU A N 1
ATOM 906 C CA . GLU A 1 114 ? -8.902 -2.740 16.588 1.00 85.75 114 GLU A CA 1
ATOM 907 C C . GLU A 1 114 ? -7.928 -2.765 15.401 1.00 85.75 114 GLU A C 1
ATOM 909 O O . GLU A 1 114 ? -6.810 -2.252 15.502 1.00 85.75 114 GLU A O 1
ATOM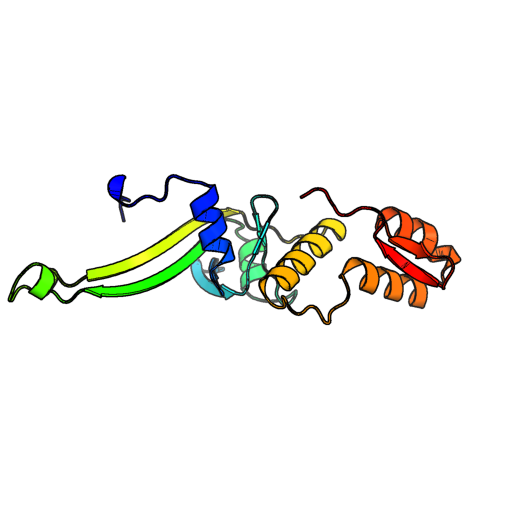 914 N N . GLU A 1 115 ? -8.372 -3.290 14.261 1.00 89.94 115 GLU A N 1
ATOM 915 C CA . GLU A 1 115 ? -7.629 -3.325 13.005 1.00 89.94 115 GLU A CA 1
ATOM 916 C C . GLU A 1 115 ? -7.351 -1.913 12.475 1.00 89.94 115 GLU A C 1
ATOM 918 O O . GLU A 1 115 ? -6.218 -1.615 12.089 1.00 89.94 115 GLU A O 1
ATOM 923 N N . LYS A 1 116 ? -8.330 -0.995 12.542 1.00 90.69 116 LYS A N 1
ATOM 924 C CA . LYS A 1 116 ? -8.111 0.429 12.219 1.00 90.69 116 LYS A CA 1
ATOM 925 C C . LYS A 1 116 ? -6.970 1.021 13.030 1.00 90.69 116 LYS A C 1
ATOM 927 O O . LYS A 1 116 ? -6.115 1.705 12.470 1.00 90.69 116 LYS A O 1
ATOM 932 N N . ALA A 1 117 ? -6.957 0.776 14.339 1.00 89.25 117 ALA A N 1
ATOM 933 C CA . ALA A 1 117 ? -5.916 1.300 15.206 1.00 89.25 117 ALA A CA 1
ATOM 934 C C . ALA A 1 117 ? -4.537 0.736 14.837 1.00 89.25 117 ALA A C 1
ATOM 936 O O . ALA A 1 117 ? -3.584 1.507 14.741 1.00 89.25 117 ALA A O 1
ATOM 937 N N . LYS A 1 118 ? -4.444 -0.574 14.566 1.00 89.88 118 LYS A N 1
ATOM 938 C CA . LYS A 1 118 ? -3.204 -1.229 14.111 1.00 89.88 118 LYS A CA 1
ATOM 939 C C . LYS A 1 118 ? -2.691 -0.611 12.815 1.00 89.88 118 LYS A C 1
ATOM 941 O O . LYS A 1 118 ? -1.541 -0.191 12.741 1.00 89.88 118 LYS A O 1
ATOM 946 N N . ALA A 1 119 ? -3.560 -0.502 11.813 1.00 93.25 119 ALA A N 1
ATOM 947 C CA . ALA A 1 119 ? -3.221 0.044 10.506 1.00 93.25 119 ALA A CA 1
ATOM 948 C C . ALA A 1 119 ? -2.772 1.512 10.582 1.00 93.25 119 ALA A C 1
ATOM 950 O O . ALA A 1 119 ? -1.776 1.893 9.966 1.00 93.25 119 ALA A O 1
ATOM 951 N N . LEU A 1 120 ? -3.490 2.342 11.347 1.00 92.94 120 LEU A N 1
ATOM 952 C CA . LEU A 1 120 ? -3.153 3.754 11.523 1.00 92.94 120 LEU A CA 1
ATOM 953 C C . LEU A 1 120 ? -1.837 3.933 12.279 1.00 92.94 120 LEU A C 1
ATOM 955 O O . LEU A 1 120 ? -1.009 4.726 11.843 1.00 92.94 120 LEU A O 1
ATOM 959 N N . ASN A 1 121 ? -1.613 3.185 13.359 1.00 92.06 121 ASN A N 1
ATOM 960 C CA . ASN A 1 121 ? -0.351 3.247 14.092 1.00 92.06 121 ASN A CA 1
ATOM 961 C C . ASN A 1 121 ? 0.827 2.806 13.204 1.00 92.06 121 ASN A C 1
ATOM 963 O O . ASN A 1 121 ? 1.814 3.528 13.122 1.00 92.06 121 ASN A O 1
ATOM 967 N N . ALA A 1 122 ? 0.685 1.714 12.443 1.00 93.25 122 ALA A N 1
ATOM 968 C CA . ALA A 1 122 ? 1.717 1.242 11.514 1.00 93.25 122 ALA A CA 1
ATOM 969 C C . ALA A 1 122 ? 2.037 2.266 10.404 1.00 93.25 122 ALA A C 1
ATOM 971 O O . ALA A 1 122 ? 3.192 2.432 10.005 1.00 93.25 122 ALA A O 1
ATOM 972 N N . LEU A 1 123 ? 1.032 3.003 9.914 1.00 94.12 123 LEU A N 1
ATOM 973 C CA . LEU A 1 123 ? 1.264 4.140 9.019 1.00 94.12 123 LEU A CA 1
ATOM 974 C C . LEU A 1 123 ? 2.096 5.220 9.723 1.00 94.12 123 LEU A C 1
ATOM 976 O O . LEU A 1 123 ? 3.079 5.699 9.160 1.00 94.12 123 LEU A O 1
ATOM 980 N N . MET A 1 124 ? 1.747 5.589 10.953 1.00 94.12 124 MET A N 1
ATOM 981 C CA . MET A 1 124 ? 2.490 6.615 11.685 1.00 94.12 124 MET A CA 1
ATOM 982 C C . MET A 1 124 ? 3.933 6.191 11.994 1.00 94.12 124 MET A C 1
ATOM 984 O O . MET A 1 124 ? 4.841 7.003 11.842 1.00 94.12 124 MET A O 1
ATOM 988 N N . GLU A 1 125 ? 4.179 4.926 12.334 1.00 92.19 125 GLU A N 1
ATOM 989 C CA . GLU A 1 125 ? 5.530 4.374 12.514 1.00 92.19 125 GLU A CA 1
ATOM 990 C C . GLU A 1 125 ? 6.367 4.460 11.234 1.00 92.19 125 GLU A C 1
ATOM 992 O O . GLU A 1 125 ? 7.563 4.756 11.278 1.00 92.19 125 GLU A O 1
ATOM 997 N N . LYS A 1 126 ? 5.741 4.242 10.071 1.00 93.25 126 LYS A N 1
ATOM 998 C CA . LYS A 1 126 ? 6.418 4.370 8.779 1.00 93.25 126 LYS A CA 1
ATOM 999 C C . LYS A 1 126 ? 6.739 5.829 8.439 1.00 93.25 126 LYS A C 1
ATOM 1001 O O . LYS A 1 126 ? 7.853 6.111 7.993 1.00 93.25 126 LYS A O 1
ATOM 1006 N N . TYR A 1 127 ? 5.771 6.731 8.610 1.00 93.19 127 TYR A N 1
ATOM 1007 C CA . TYR A 1 127 ? 5.817 8.089 8.052 1.00 93.19 127 TYR A CA 1
ATOM 1008 C C . TYR A 1 127 ? 6.288 9.180 9.021 1.00 93.19 127 TYR A C 1
ATOM 1010 O O . TYR A 1 127 ? 6.826 10.181 8.560 1.00 93.19 127 TYR A O 1
ATOM 1018 N N . GLN A 1 128 ? 6.115 9.002 10.330 1.00 93.00 128 GLN A N 1
ATOM 1019 C CA . GLN A 1 128 ? 6.429 9.997 11.361 1.00 93.00 128 GLN A CA 1
ATOM 1020 C C . GLN A 1 128 ? 7.262 9.349 12.479 1.00 93.00 128 GLN A C 1
ATOM 1022 O O . GLN A 1 128 ? 6.830 9.197 13.621 1.00 93.00 128 GLN A O 1
ATOM 1027 N N . LYS A 1 129 ? 8.478 8.911 12.134 1.00 88.19 129 LYS A N 1
ATOM 1028 C CA . LYS A 1 129 ? 9.366 8.126 13.018 1.00 88.19 129 LYS A CA 1
ATOM 1029 C C . LYS A 1 129 ? 9.788 8.868 14.284 1.00 88.19 129 LYS A C 1
ATOM 1031 O O . LYS A 1 129 ? 10.097 8.247 15.293 1.00 88.19 129 LYS A O 1
ATOM 1036 N N . GLU A 1 130 ? 9.799 10.192 14.241 1.00 89.31 130 GLU A N 1
ATOM 1037 C CA . GLU A 1 130 ? 10.072 11.068 15.376 1.00 89.31 130 GLU A CA 1
ATOM 1038 C C . GLU A 1 130 ? 8.960 11.066 16.440 1.00 89.31 130 GLU A C 1
ATOM 1040 O O . GLU A 1 130 ? 9.092 11.735 17.469 1.00 89.31 130 GLU A O 1
ATOM 1045 N N . GLY A 1 131 ? 7.855 10.350 16.207 1.00 86.94 131 GLY A N 1
ATOM 1046 C CA . GLY A 1 131 ? 6.724 10.306 17.124 1.00 86.94 131 GLY A CA 1
ATOM 1047 C C . GLY A 1 131 ? 5.953 11.621 17.104 1.00 86.94 131 GLY A C 1
ATOM 1048 O O . GLY A 1 131 ? 5.631 12.137 16.042 1.00 86.94 131 GLY A O 1
ATOM 1049 N N . ARG A 1 132 ? 5.659 12.194 18.278 1.00 85.75 132 ARG A N 1
ATOM 1050 C CA . ARG A 1 132 ? 4.812 13.402 18.449 1.00 85.75 132 ARG A CA 1
ATOM 1051 C C . ARG A 1 132 ? 3.343 13.201 18.059 1.00 85.75 132 ARG A C 1
ATOM 1053 O O . ARG A 1 132 ? 2.648 14.153 17.711 1.00 85.75 132 ARG A O 1
ATOM 1060 N N . TYR A 1 133 ? 2.872 11.967 18.148 1.00 83.69 133 TYR A N 1
ATOM 1061 C CA . TYR A 1 133 ? 1.464 11.611 18.065 1.00 83.69 133 TYR A CA 1
ATOM 1062 C C . TYR A 1 133 ? 1.128 10.654 19.204 1.00 83.69 133 TYR A C 1
ATOM 1064 O O . TYR A 1 133 ? 1.993 9.958 19.733 1.00 83.69 133 TYR A O 1
ATOM 1072 N N . GLU A 1 134 ? -0.140 10.639 19.590 1.00 82.69 134 GLU A N 1
ATOM 1073 C CA . GLU A 1 134 ? -0.670 9.639 20.504 1.00 82.69 134 GLU A CA 1
ATOM 1074 C C . GLU A 1 134 ? -1.194 8.444 19.702 1.00 82.69 134 GLU A C 1
ATOM 1076 O O . GLU A 1 134 ? -1.763 8.619 18.620 1.00 82.69 134 GLU A O 1
ATOM 1081 N N . ALA A 1 135 ? -1.019 7.233 20.236 1.00 85.00 135 ALA A N 1
ATOM 1082 C CA . ALA A 1 135 ? -1.572 6.025 19.638 1.00 85.00 135 ALA A CA 1
ATOM 1083 C C . ALA A 1 135 ? -3.094 6.154 19.457 1.00 85.00 135 ALA A C 1
ATOM 1085 O O . ALA A 1 135 ? -3.807 6.638 20.341 1.00 85.00 135 ALA A O 1
ATOM 1086 N N . TYR A 1 136 ? -3.613 5.674 18.324 1.00 83.75 136 TYR A N 1
ATOM 1087 C CA . TYR A 1 136 ? -5.017 5.888 17.963 1.00 83.75 136 TYR A CA 1
ATOM 1088 C C . TYR A 1 136 ? -6.005 5.340 19.013 1.00 83.75 136 TYR A C 1
ATOM 1090 O O . TYR A 1 136 ? -7.006 5.994 19.315 1.00 83.75 136 TYR A O 1
ATOM 1098 N N . ARG A 1 137 ? -5.693 4.190 19.636 1.00 83.19 137 ARG A N 1
ATOM 1099 C CA . ARG A 1 137 ? -6.514 3.599 20.713 1.00 83.19 137 ARG A CA 1
ATOM 1100 C C . ARG A 1 137 ? -6.644 4.523 21.924 1.00 83.19 137 ARG A C 1
ATOM 1102 O O . ARG A 1 137 ? -7.745 4.690 22.437 1.00 83.19 137 ARG A O 1
ATOM 1109 N N . LEU A 1 138 ? -5.551 5.160 22.349 1.00 84.81 138 LEU A N 1
ATOM 1110 C CA . LEU A 1 138 ? -5.556 6.070 23.498 1.00 84.81 138 LEU A CA 1
ATOM 1111 C C . LEU A 1 138 ? -6.377 7.329 23.205 1.00 84.81 138 LEU A C 1
ATOM 1113 O O . LEU A 1 138 ? -7.177 7.753 24.036 1.00 84.81 138 LEU A O 1
ATOM 1117 N N . LYS A 1 139 ? -6.268 7.870 21.985 1.00 84.94 139 LYS A N 1
ATOM 1118 C CA . LYS A 1 139 ? -7.120 8.979 21.537 1.00 84.94 139 LYS A CA 1
ATOM 1119 C C . LYS A 1 139 ? -8.608 8.609 21.579 1.00 84.94 139 LYS A C 1
ATOM 1121 O O . LYS A 1 139 ? -9.421 9.396 22.055 1.00 84.94 139 LYS A O 1
ATOM 1126 N N . MET A 1 140 ? -8.979 7.422 21.092 1.00 84.81 140 MET A N 1
ATOM 1127 C CA . MET A 1 140 ? -10.368 6.949 21.155 1.00 84.81 140 MET A CA 1
ATOM 1128 C C . MET A 1 140 ? -10.846 6.768 22.598 1.00 84.81 140 MET A C 1
ATOM 1130 O O . MET A 1 140 ? -11.945 7.204 22.928 1.00 84.81 140 MET A O 1
ATOM 1134 N N . ALA A 1 141 ? -10.013 6.178 23.454 1.00 86.19 141 ALA A N 1
ATOM 1135 C CA . ALA A 1 141 ? -10.311 5.989 24.866 1.00 86.19 141 ALA A CA 1
ATOM 1136 C C . ALA A 1 141 ? -10.608 7.321 25.574 1.00 86.19 141 ALA A C 1
ATOM 1138 O O . ALA A 1 141 ? -11.622 7.423 26.262 1.00 86.19 141 ALA A O 1
ATOM 1139 N N . LYS A 1 142 ? -9.803 8.368 25.335 1.00 88.31 142 LYS A N 1
ATOM 1140 C CA . LYS A 1 142 ? -10.071 9.723 25.854 1.00 88.31 142 LYS A CA 1
ATOM 1141 C C . LYS A 1 142 ? -11.432 10.247 25.408 1.00 88.31 142 LYS A C 1
ATOM 1143 O O . LYS A 1 142 ? -12.229 10.636 26.252 1.00 88.31 142 LYS A O 1
ATOM 1148 N N . ASN A 1 143 ? -11.733 10.170 24.111 1.00 88.56 143 ASN A N 1
ATOM 1149 C CA . ASN A 1 143 ? -13.011 10.642 23.571 1.00 88.56 143 ASN A CA 1
ATOM 1150 C C . ASN A 1 143 ? -14.222 9.912 24.188 1.00 88.56 143 ASN A C 1
ATOM 1152 O O . ASN A 1 143 ? -15.276 10.515 24.378 1.00 88.56 143 ASN A O 1
ATOM 1156 N N . ILE A 1 144 ? -14.096 8.613 24.483 1.00 87.94 144 ILE A N 1
ATOM 1157 C CA . ILE A 1 144 ? -15.162 7.828 25.125 1.00 87.94 144 ILE A CA 1
ATOM 1158 C C . ILE A 1 144 ? -15.340 8.271 26.578 1.00 87.94 144 ILE A C 1
ATOM 1160 O O . ILE A 1 144 ? -16.466 8.527 26.998 1.00 87.94 144 ILE A O 1
ATOM 1164 N N . ILE A 1 145 ? -14.243 8.417 27.327 1.00 90.88 145 ILE A N 1
ATOM 1165 C CA . ILE A 1 145 ? -14.275 8.883 28.720 1.00 90.88 145 ILE A CA 1
ATOM 1166 C C . ILE A 1 145 ? -14.886 10.287 28.809 1.00 90.88 145 ILE A C 1
ATOM 1168 O O . ILE A 1 145 ? -15.718 10.529 29.678 1.00 90.88 145 ILE A O 1
ATOM 1172 N N . GLU A 1 146 ? -14.522 11.192 27.898 1.00 91.06 146 GLU A N 1
ATOM 1173 C CA . GLU A 1 146 ? -15.083 12.547 27.821 1.00 91.06 146 GLU A CA 1
ATOM 1174 C C . GLU A 1 146 ? -16.590 12.542 27.531 1.00 91.06 146 GLU A C 1
ATOM 1176 O O . GLU A 1 146 ? -17.322 13.380 28.056 1.00 91.06 146 GLU A O 1
ATOM 1181 N N . ARG A 1 147 ? -17.068 11.596 26.714 1.00 90.69 147 ARG A N 1
ATOM 1182 C CA . ARG A 1 147 ? -18.481 11.498 26.327 1.00 90.69 147 ARG A CA 1
ATOM 1183 C C . ARG A 1 147 ? -19.353 10.811 27.378 1.00 90.69 147 ARG A C 1
ATOM 1185 O O . ARG A 1 147 ? -20.495 11.216 27.572 1.00 90.69 147 ARG A O 1
ATOM 1192 N N . GLU A 1 148 ? -18.857 9.743 27.994 1.00 90.62 148 GLU A N 1
ATOM 1193 C CA . GLU A 1 148 ? -19.669 8.806 28.789 1.00 90.62 148 GLU A CA 1
ATOM 1194 C C . GLU A 1 148 ? -19.332 8.827 30.286 1.00 90.62 148 GLU A C 1
ATOM 1196 O O . GLU A 1 148 ? -20.117 8.341 31.104 1.00 90.62 148 GLU A O 1
ATOM 1201 N N . GLY A 1 149 ? -18.196 9.418 30.662 1.00 90.25 149 GLY A N 1
ATOM 1202 C CA . GLY A 1 149 ? -17.635 9.341 32.007 1.00 90.25 149 GLY A CA 1
ATOM 1203 C C . GLY A 1 149 ? -16.864 8.038 32.241 1.00 90.25 149 GLY A C 1
ATOM 1204 O O . GLY A 1 149 ? -17.169 6.994 31.664 1.00 90.25 149 GLY A O 1
ATOM 1205 N N . LEU A 1 150 ? -15.852 8.093 33.115 1.00 89.00 150 LEU A N 1
ATOM 1206 C CA . LEU A 1 150 ? -14.900 6.993 33.316 1.00 89.00 150 LEU A CA 1
ATOM 1207 C C . LEU A 1 150 ? -15.575 5.665 33.687 1.00 89.00 150 LEU A C 1
ATOM 1209 O O . LEU A 1 150 ? -15.252 4.638 33.099 1.00 89.00 150 LEU A O 1
ATOM 1213 N N . GLU A 1 151 ? -16.516 5.681 34.631 1.00 89.44 151 GLU A N 1
ATOM 1214 C CA . GLU A 1 151 ? -17.167 4.455 35.111 1.00 89.44 151 GLU A CA 1
ATOM 1215 C C . GLU A 1 151 ? -17.962 3.741 34.010 1.00 89.44 151 GLU A C 1
ATOM 1217 O O . GLU A 1 151 ? -17.876 2.520 33.887 1.00 89.44 151 GLU A O 1
ATOM 1222 N N . ASN A 1 152 ? -18.648 4.493 33.144 1.00 88.12 152 ASN A N 1
ATOM 1223 C CA . ASN A 1 152 ? -19.385 3.922 32.013 1.00 88.12 152 ASN A CA 1
ATOM 1224 C C . ASN A 1 152 ? -18.453 3.482 30.875 1.00 88.12 152 ASN A C 1
ATOM 1226 O O . ASN A 1 152 ? -18.765 2.535 30.160 1.00 88.12 152 ASN A O 1
ATOM 1230 N N . ALA A 1 153 ? -17.299 4.138 30.727 1.00 89.38 153 ALA A N 1
ATOM 1231 C CA . ALA A 1 153 ? -16.311 3.817 29.705 1.00 89.38 153 ALA A CA 1
ATOM 1232 C C . ALA A 1 153 ? -15.507 2.540 30.017 1.00 89.38 153 ALA A C 1
ATOM 1234 O O . ALA A 1 153 ? -15.022 1.897 29.086 1.00 89.38 153 ALA A O 1
ATOM 1235 N N . ARG A 1 154 ? -15.365 2.143 31.295 1.00 87.75 154 ARG A N 1
ATOM 1236 C CA . ARG A 1 154 ? -14.534 0.997 31.735 1.00 87.75 154 ARG A CA 1
ATOM 1237 C C . ARG A 1 154 ? -14.717 -0.288 30.907 1.00 87.75 154 ARG A C 1
ATOM 1239 O O . ARG A 1 154 ? -13.694 -0.854 30.521 1.00 87.75 154 ARG A O 1
ATOM 1246 N N . PRO A 1 155 ? -15.943 -0.760 30.590 1.00 86.38 155 PRO A N 1
ATOM 1247 C CA . PRO A 1 155 ? -16.121 -1.970 29.785 1.00 86.38 155 PRO A CA 1
ATOM 1248 C C . PRO A 1 155 ? -15.553 -1.822 28.370 1.00 86.38 155 PRO A C 1
ATOM 1250 O O . PRO A 1 155 ? -14.929 -2.744 27.851 1.00 86.38 155 PRO A O 1
ATOM 1253 N N . VAL A 1 156 ? -15.728 -0.649 27.755 1.00 84.38 156 VAL A N 1
ATOM 1254 C CA . VAL A 1 156 ? -15.229 -0.364 26.404 1.00 84.38 156 VAL A CA 1
ATOM 1255 C C . VAL A 1 156 ? -13.707 -0.233 26.409 1.00 84.38 156 VAL A C 1
ATOM 1257 O O . VAL A 1 156 ? -13.046 -0.774 25.528 1.00 84.38 156 VAL A O 1
ATOM 1260 N N . LEU A 1 157 ? -13.136 0.415 27.429 1.00 85.81 157 LEU A N 1
ATOM 1261 C CA . LEU A 1 157 ? -11.685 0.520 27.601 1.00 85.81 157 LEU A CA 1
ATOM 1262 C C . LEU A 1 157 ? -11.027 -0.857 27.755 1.00 85.81 157 LEU A C 1
ATOM 1264 O O . LEU A 1 157 ? -10.009 -1.111 27.115 1.00 85.81 157 LEU A O 1
ATOM 1268 N N . ALA A 1 158 ? -11.648 -1.766 28.514 1.00 83.38 158 ALA A N 1
ATOM 1269 C CA . ALA A 1 158 ? -11.171 -3.139 28.658 1.00 83.38 158 ALA A CA 1
ATOM 1270 C C . ALA A 1 158 ? -11.167 -3.896 27.316 1.00 83.38 158 ALA A C 1
ATOM 1272 O O . ALA A 1 158 ? -10.179 -4.548 26.993 1.00 83.38 158 ALA A O 1
ATOM 1273 N N . ILE A 1 159 ? -12.220 -3.753 26.499 1.00 82.56 159 ILE A N 1
ATOM 1274 C CA . ILE A 1 159 ? -12.280 -4.330 25.139 1.00 82.56 159 ILE A CA 1
ATOM 1275 C C . ILE A 1 159 ? -11.189 -3.743 24.233 1.00 82.56 159 ILE A C 1
ATOM 1277 O O . ILE A 1 159 ? -10.650 -4.431 23.374 1.00 82.56 159 ILE A O 1
ATOM 1281 N N . MET A 1 160 ? -10.844 -2.470 24.424 1.00 80.50 160 MET A N 1
ATOM 1282 C CA . MET A 1 160 ? -9.785 -1.792 23.674 1.00 80.50 160 MET A CA 1
ATOM 1283 C C . MET A 1 160 ? -8.368 -2.093 24.193 1.00 80.50 160 MET A C 1
ATOM 1285 O O . MET A 1 160 ? -7.409 -1.522 23.662 1.00 80.50 160 MET A O 1
ATOM 1289 N N . CYS A 1 161 ? -8.230 -2.946 25.217 1.00 83.38 161 CYS A N 1
ATOM 1290 C CA . CYS A 1 161 ? -6.980 -3.210 25.934 1.00 83.38 161 CYS A CA 1
ATOM 1291 C C . CYS A 1 161 ? -6.323 -1.911 26.436 1.00 83.38 161 CYS A C 1
ATOM 1293 O O . CYS A 1 161 ? -5.117 -1.710 26.287 1.00 83.38 161 CYS A O 1
ATOM 1295 N N . VAL A 1 162 ? -7.134 -0.989 26.967 1.00 86.00 162 VAL A N 1
ATOM 1296 C CA . VAL A 1 162 ? -6.690 0.279 27.556 1.00 86.00 162 VAL A CA 1
ATOM 1297 C C . VAL A 1 162 ? -7.018 0.289 29.045 1.00 86.00 162 VAL A C 1
ATOM 1299 O O . VAL A 1 162 ? -8.174 0.155 29.440 1.00 86.00 162 VAL A O 1
ATOM 1302 N N . GLU A 1 163 ? -6.006 0.519 29.873 1.00 88.31 163 GLU A N 1
ATOM 1303 C CA . GLU A 1 163 ? -6.149 0.714 31.313 1.00 88.31 163 GLU A CA 1
ATOM 1304 C C . GLU A 1 163 ? -5.897 2.165 31.716 1.00 88.31 163 GLU A C 1
ATOM 1306 O O . GLU A 1 163 ? -5.151 2.902 31.067 1.00 88.31 163 GLU A O 1
ATOM 1311 N N . VAL A 1 164 ? -6.508 2.562 32.833 1.00 86.50 164 VAL A N 1
ATOM 1312 C CA . VAL A 1 164 ? -6.223 3.832 33.502 1.00 86.50 164 VAL A CA 1
ATOM 1313 C C . VAL A 1 164 ? -5.233 3.558 34.627 1.00 86.50 164 VAL A C 1
ATOM 1315 O O . VAL A 1 164 ? -5.558 2.867 35.593 1.00 86.50 164 VAL A O 1
ATOM 1318 N N . ALA A 1 165 ? -4.019 4.080 34.495 1.00 84.44 165 ALA A N 1
ATOM 1319 C CA . ALA A 1 165 ? -2.984 3.986 35.510 1.00 84.44 165 ALA A CA 1
ATOM 1320 C C . ALA A 1 165 ? -3.359 4.793 36.764 1.00 84.44 165 ALA A C 1
ATOM 1322 O O . ALA A 1 165 ? -4.236 5.658 36.751 1.00 84.44 165 ALA A O 1
ATOM 1323 N N . SER A 1 166 ? -2.656 4.533 37.866 1.00 80.31 166 SER A N 1
ATOM 1324 C CA . SER A 1 166 ? -2.893 5.184 39.163 1.00 80.31 166 SER A CA 1
ATOM 1325 C C . SER A 1 166 ? -2.728 6.709 39.146 1.00 80.31 166 SER A C 1
ATOM 1327 O O . SER A 1 166 ? -3.263 7.388 40.016 1.00 80.31 166 SER A O 1
ATOM 1329 N N . ASP A 1 167 ? -1.987 7.248 38.176 1.00 83.00 167 ASP A N 1
ATOM 1330 C CA . ASP A 1 167 ? -1.794 8.685 37.948 1.00 83.00 167 ASP A CA 1
ATOM 1331 C C . ASP A 1 167 ? -2.859 9.306 37.021 1.00 83.00 167 ASP A C 1
ATOM 1333 O O . ASP A 1 167 ? -2.776 10.486 36.683 1.00 83.00 167 ASP A O 1
ATOM 1337 N N . GLY A 1 168 ? -3.856 8.522 36.600 1.00 78.31 168 GLY A N 1
ATOM 1338 C CA . GLY A 1 168 ? -4.899 8.930 35.661 1.00 78.31 168 GLY A CA 1
ATOM 1339 C C . GLY A 1 168 ? -4.492 8.857 34.185 1.00 78.31 168 GLY A C 1
ATOM 1340 O O . GLY A 1 168 ? -5.310 9.179 33.324 1.00 78.31 168 GLY A O 1
ATOM 1341 N N . SER A 1 169 ? -3.263 8.435 33.860 1.00 85.00 169 SER A N 1
ATOM 1342 C CA . SER A 1 169 ? -2.828 8.253 32.470 1.00 85.00 169 SER A CA 1
ATOM 1343 C C . SER A 1 169 ? -3.438 6.997 31.842 1.00 85.00 169 SER A C 1
ATOM 1345 O O . SER A 1 169 ? -3.659 5.992 32.513 1.00 85.00 169 SER A O 1
ATOM 1347 N N . LEU A 1 170 ? -3.713 7.037 30.536 1.00 87.25 17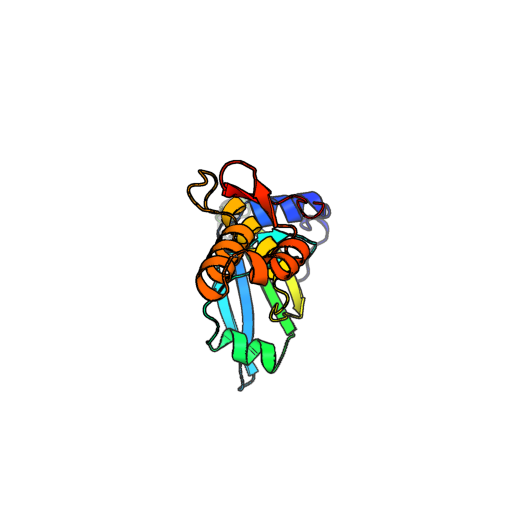0 LEU A N 1
ATOM 1348 C CA . LEU A 1 170 ? -4.190 5.873 29.788 1.00 87.25 170 LEU A CA 1
ATOM 1349 C C . LEU A 1 170 ? -3.002 5.094 29.218 1.00 87.25 170 LEU A C 1
ATOM 1351 O O . LEU A 1 170 ? -2.112 5.691 28.609 1.00 87.25 170 LEU A O 1
ATOM 1355 N N . LYS A 1 171 ? -3.001 3.770 29.379 1.00 85.25 171 LYS A N 1
ATOM 1356 C CA . LYS A 1 171 ? -1.958 2.873 28.863 1.00 85.25 171 LYS A CA 1
ATOM 1357 C C . LYS A 1 171 ? -2.580 1.710 28.104 1.00 85.25 171 LYS A C 1
ATOM 1359 O O . LYS A 1 171 ? -3.595 1.171 28.528 1.00 85.25 171 LYS A O 1
ATOM 1364 N N . ILE A 1 172 ? -1.966 1.329 26.987 1.00 83.31 172 ILE A N 1
ATOM 1365 C CA . ILE A 1 172 ? -2.320 0.098 26.272 1.00 83.31 172 ILE A CA 1
ATOM 1366 C C . ILE A 1 172 ? -1.665 -1.066 27.024 1.00 83.31 172 ILE A C 1
ATOM 1368 O O . ILE A 1 172 ? -0.474 -0.993 27.325 1.00 83.31 172 ILE A O 1
ATOM 1372 N N . THR A 1 173 ? -2.436 -2.095 27.371 1.00 77.12 173 THR A N 1
ATOM 1373 C CA . THR A 1 173 ? -1.954 -3.246 28.156 1.00 77.12 173 THR A CA 1
ATOM 1374 C C . THR A 1 173 ? -1.444 -4.401 27.312 1.00 77.12 173 THR A C 1
ATOM 1376 O O . THR A 1 173 ? -0.580 -5.146 27.764 1.00 77.12 173 THR A O 1
ATOM 1379 N N . GLU A 1 174 ? -1.930 -4.516 26.078 1.00 67.62 174 GLU A N 1
ATOM 1380 C CA . GLU A 1 174 ? -1.450 -5.481 25.095 1.00 67.62 174 GLU A CA 1
ATOM 1381 C C . GLU A 1 174 ? -1.199 -4.771 23.765 1.00 67.62 174 GLU A C 1
ATOM 1383 O O . GLU A 1 174 ? -2.123 -4.236 23.137 1.00 67.62 174 GLU A O 1
ATOM 1388 N N . ASP A 1 175 ? 0.057 -4.787 23.319 1.00 54.44 175 ASP A N 1
ATOM 1389 C CA . ASP A 1 175 ? 0.343 -4.583 21.906 1.00 54.44 175 ASP A C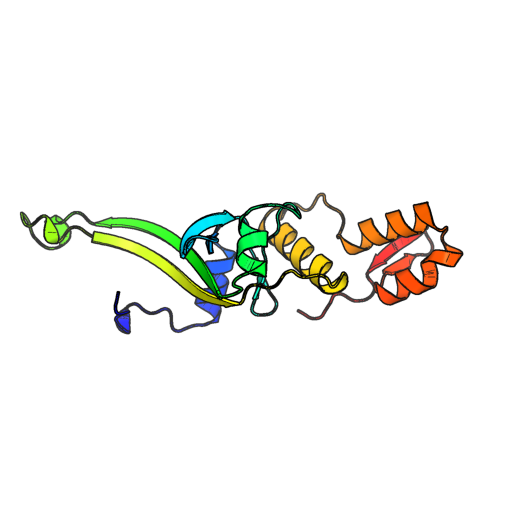A 1
ATOM 1390 C C . ASP A 1 175 ? -0.160 -5.818 21.150 1.00 54.44 175 ASP A C 1
ATOM 1392 O O . ASP A 1 175 ? 0.122 -6.949 21.559 1.00 54.44 175 ASP A O 1
ATOM 1396 N N . PRO A 1 176 ? -0.914 -5.650 20.053 1.00 46.72 176 PRO A N 1
ATOM 1397 C CA . PRO A 1 176 ? -1.262 -6.788 19.230 1.00 46.72 176 PRO A CA 1
ATOM 1398 C C . PRO A 1 176 ? 0.032 -7.384 18.683 1.00 46.72 176 PRO A C 1
ATOM 1400 O O . PRO A 1 176 ? 0.829 -6.679 18.068 1.00 46.72 176 PRO A O 1
ATOM 1403 N N . VAL A 1 177 ? 0.223 -8.673 18.963 1.00 38.78 177 VAL A N 1
ATOM 1404 C CA . VAL A 1 177 ? 1.366 -9.485 18.535 1.00 38.78 177 VAL A CA 1
ATOM 1405 C C . VAL A 1 177 ? 1.756 -9.134 17.092 1.00 38.78 177 VAL A C 1
ATOM 1407 O O . VAL A 1 177 ? 0.927 -9.271 16.189 1.00 38.78 177 VAL A O 1
ATOM 1410 N N . MET A 1 178 ? 2.994 -8.651 16.919 1.00 37.12 178 MET A N 1
ATOM 1411 C CA . MET A 1 178 ? 3.642 -8.417 15.619 1.00 37.12 178 MET A CA 1
ATOM 1412 C C . MET A 1 178 ? 3.942 -9.723 14.887 1.00 37.12 178 MET A C 1
ATOM 1414 O O . MET A 1 178 ? 4.372 -10.688 15.561 1.00 37.12 178 MET A O 1
#